Protein AF-A0A3B8Z163-F1 (afdb_monomer_lite)

pLDDT: mean 93.39, std 8.62, range [56.31, 98.62]

Structure (mmCIF, N/CA/C/O backbone):
data_AF-A0A3B8Z163-F1
#
_entry.id   AF-A0A3B8Z163-F1
#
loop_
_atom_site.group_PDB
_atom_site.id
_atom_site.type_symbol
_atom_site.label_atom_id
_atom_site.label_alt_id
_atom_site.label_comp_id
_atom_site.label_asym_id
_atom_site.label_entity_id
_atom_site.label_seq_id
_atom_site.pdbx_PDB_ins_code
_atom_site.Cartn_x
_atom_site.Cartn_y
_atom_site.Cartn_z
_atom_site.occupancy
_atom_site.B_iso_or_equiv
_atom_site.auth_seq_id
_atom_site.auth_comp_id
_atom_site.auth_asym_id
_atom_site.auth_atom_id
_atom_site.pdbx_PDB_model_num
ATOM 1 N N . GLU A 1 1 ? -3.547 1.585 11.833 1.00 95.75 1 GLU A N 1
ATOM 2 C CA . GLU A 1 1 ? -4.545 0.827 11.037 1.00 95.75 1 GLU A CA 1
ATOM 3 C C . GLU A 1 1 ? -4.327 0.984 9.535 1.00 95.75 1 GLU A C 1
ATOM 5 O O . GLU A 1 1 ? -4.008 -0.002 8.886 1.00 95.75 1 GLU A O 1
ATOM 10 N N . ARG A 1 2 ? -4.403 2.203 8.983 1.00 98.25 2 ARG A N 1
ATOM 11 C CA . ARG A 1 2 ? -4.258 2.442 7.533 1.00 98.25 2 ARG A CA 1
ATOM 12 C C . ARG A 1 2 ? -2.929 1.975 6.928 1.00 98.25 2 ARG A C 1
ATOM 14 O O . ARG A 1 2 ? -2.951 1.387 5.859 1.00 98.25 2 ARG A O 1
ATOM 21 N N . GLU A 1 3 ? -1.803 2.148 7.618 1.00 98.38 3 GLU A N 1
ATOM 22 C CA . GLU A 1 3 ? -0.503 1.617 7.167 1.00 98.38 3 GLU A CA 1
ATOM 23 C C . GLU A 1 3 ? -0.507 0.082 7.067 1.00 98.38 3 GLU A C 1
ATOM 25 O O . GLU A 1 3 ? -0.106 -0.478 6.052 1.00 98.38 3 GLU A O 1
ATOM 30 N N . CYS A 1 4 ? -1.034 -0.612 8.082 1.00 98.50 4 CYS A N 1
ATOM 31 C CA . CYS A 1 4 ? -1.166 -2.072 8.059 1.00 98.50 4 CYS A CA 1
ATOM 32 C C . CYS A 1 4 ? -2.146 -2.542 6.973 1.00 98.50 4 CYS A C 1
ATOM 34 O O . CYS A 1 4 ? -1.943 -3.592 6.366 1.00 98.50 4 CYS A O 1
ATOM 36 N N . PHE A 1 5 ? -3.209 -1.783 6.713 1.00 98.44 5 PHE A N 1
ATOM 37 C CA . PHE A 1 5 ? -4.090 -2.042 5.577 1.00 98.44 5 PHE A CA 1
ATOM 38 C C . PHE A 1 5 ? -3.342 -1.896 4.249 1.00 98.44 5 PHE A C 1
ATOM 40 O O . PHE A 1 5 ? -3.419 -2.779 3.401 1.00 98.44 5 PHE A O 1
ATOM 47 N N . ASP A 1 6 ? -2.570 -0.827 4.094 1.00 98.62 6 ASP A N 1
ATOM 48 C CA . ASP A 1 6 ? -1.874 -0.509 2.854 1.00 98.62 6 ASP A CA 1
ATOM 49 C C . ASP A 1 6 ? -0.736 -1.497 2.547 1.00 98.62 6 ASP A C 1
ATOM 51 O O . ASP A 1 6 ? -0.678 -2.094 1.470 1.00 98.62 6 ASP A O 1
ATOM 55 N N . LEU A 1 7 ? 0.130 -1.751 3.528 1.00 98.50 7 LEU A N 1
ATOM 56 C CA . LEU A 1 7 ? 1.362 -2.513 3.335 1.00 98.50 7 LEU A CA 1
ATOM 57 C C . LEU A 1 7 ? 1.230 -4.013 3.614 1.00 98.50 7 LEU A C 1
ATOM 59 O O . LEU A 1 7 ? 2.007 -4.794 3.067 1.00 98.50 7 LEU A O 1
ATOM 63 N N . LEU A 1 8 ? 0.269 -4.427 4.450 1.00 98.31 8 LEU A N 1
ATOM 64 C CA . LEU A 1 8 ? 0.065 -5.828 4.859 1.00 98.31 8 LEU A CA 1
ATOM 65 C C . LEU A 1 8 ? -1.325 -6.375 4.483 1.00 98.31 8 LEU A C 1
ATOM 67 O O . LEU A 1 8 ? -1.557 -7.584 4.568 1.00 98.31 8 LEU A O 1
ATOM 71 N N . GLY A 1 9 ? -2.266 -5.530 4.056 1.00 97.81 9 GLY A N 1
ATOM 72 C CA . GLY A 1 9 ? -3.625 -5.94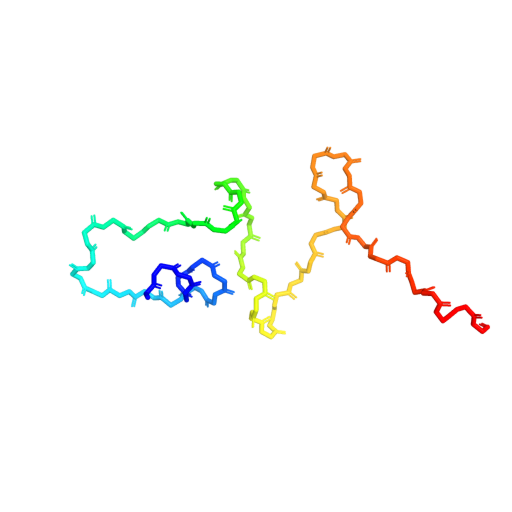8 3.702 1.00 97.81 9 GLY A CA 1
ATOM 73 C C . GLY A 1 9 ? -4.495 -6.337 4.896 1.00 97.81 9 GLY A C 1
ATOM 74 O O . GLY A 1 9 ? -5.445 -7.104 4.732 1.00 97.81 9 GLY A O 1
ATOM 75 N N . VAL A 1 10 ? -4.170 -5.863 6.103 1.00 98.31 10 VAL A N 1
ATOM 76 C CA . VAL A 1 10 ? -4.978 -6.111 7.309 1.00 98.31 10 VAL A CA 1
ATOM 77 C C . VAL A 1 10 ? -6.230 -5.231 7.274 1.00 98.31 10 VAL A C 1
ATOM 79 O O . VAL A 1 10 ? -6.133 -4.013 7.149 1.00 98.31 10 VAL A O 1
ATOM 82 N N . ARG A 1 11 ? -7.420 -5.833 7.394 1.00 97.75 11 ARG A N 1
ATOM 83 C CA . ARG A 1 11 ? -8.699 -5.105 7.427 1.00 97.75 11 ARG A CA 1
ATOM 84 C C . ARG A 1 11 ? -9.127 -4.832 8.868 1.00 97.75 11 ARG A C 1
ATOM 86 O O . ARG A 1 11 ? -9.125 -5.744 9.688 1.00 97.75 11 ARG A O 1
ATOM 93 N N . PHE A 1 12 ? -9.537 -3.596 9.143 1.00 98.00 12 PHE A N 1
ATOM 94 C CA . PHE A 1 12 ? -9.994 -3.146 10.459 1.00 98.00 12 PHE A CA 1
ATOM 95 C C . PHE A 1 12 ? -11.488 -2.819 10.397 1.00 98.00 12 PHE A C 1
ATOM 97 O O . PHE A 1 12 ? -11.917 -1.986 9.598 1.00 98.00 12 PHE A O 1
ATOM 104 N N . VAL A 1 13 ? -12.294 -3.507 11.207 1.00 97.94 13 VAL A N 1
ATOM 105 C CA . VAL A 1 13 ? -13.746 -3.289 11.273 1.00 97.94 13 VAL A CA 1
ATOM 106 C C . VAL A 1 13 ? -14.029 -1.957 11.969 1.00 97.94 13 VAL A C 1
ATOM 108 O O . VAL A 1 13 ? -13.474 -1.687 13.027 1.00 97.94 13 VAL A O 1
ATOM 111 N N . GLY A 1 14 ? -14.908 -1.136 11.387 1.00 97.44 14 GLY A N 1
ATOM 112 C CA . GLY A 1 14 ? -15.337 0.139 11.975 1.00 97.44 14 GLY A CA 1
ATOM 113 C C . GLY A 1 14 ? -14.425 1.338 11.692 1.00 97.44 14 GLY A C 1
ATOM 114 O O . GLY A 1 14 ? -14.752 2.445 12.111 1.00 97.44 14 GLY A O 1
ATOM 115 N N . HIS A 1 15 ? -13.321 1.162 10.956 1.00 97.75 15 HIS A N 1
ATOM 116 C CA . HIS A 1 15 ? -12.463 2.285 10.577 1.00 97.75 15 HIS A CA 1
ATOM 117 C C . HIS A 1 15 ? -13.147 3.159 9.498 1.00 97.75 15 HIS A C 1
ATOM 119 O O . HIS A 1 15 ? -13.477 2.643 8.427 1.00 97.75 15 HIS A O 1
ATOM 125 N N . PRO A 1 16 ? -13.331 4.478 9.721 1.00 97.75 16 PRO A N 1
ATOM 126 C CA . PRO A 1 16 ? -14.172 5.328 8.868 1.00 97.75 16 PRO A CA 1
ATOM 127 C C . PRO A 1 16 ? -13.562 5.676 7.498 1.00 97.75 16 PRO A C 1
ATOM 129 O O . PRO A 1 16 ? -14.303 5.967 6.567 1.00 97.75 16 PRO A O 1
ATOM 132 N N . ASP A 1 17 ? -12.232 5.645 7.357 1.00 97.44 17 ASP A N 1
ATOM 133 C CA . ASP A 1 17 ? -11.518 5.971 6.103 1.00 97.44 17 ASP A CA 1
ATOM 134 C C . ASP A 1 17 ? -10.397 4.957 5.818 1.00 97.44 17 ASP A C 1
ATOM 136 O O . ASP A 1 17 ? -9.202 5.265 5.877 1.00 97.44 17 ASP A O 1
ATOM 140 N N . LEU A 1 18 ? -10.766 3.684 5.635 1.00 97.31 18 LEU A N 1
ATOM 141 C CA . LEU A 1 18 ? -9.791 2.612 5.414 1.00 97.31 18 LEU A CA 1
ATOM 142 C C . LEU A 1 18 ? -9.332 2.565 3.948 1.00 97.31 18 LEU A C 1
ATOM 144 O O . LEU A 1 18 ? -9.701 1.673 3.187 1.00 97.31 18 LEU A O 1
ATOM 148 N N . ARG A 1 19 ? -8.511 3.545 3.571 1.00 96.62 19 ARG A N 1
ATOM 149 C CA . ARG A 1 19 ? -7.831 3.637 2.272 1.00 96.62 19 ARG A CA 1
ATOM 150 C C . ARG A 1 19 ? -6.311 3.669 2.435 1.00 96.62 19 ARG A C 1
ATOM 152 O O . ARG A 1 19 ? -5.808 3.968 3.526 1.00 96.62 19 ARG A O 1
ATOM 159 N N . ARG A 1 20 ? -5.604 3.398 1.334 1.00 97.94 20 ARG A N 1
ATOM 160 C CA . ARG A 1 20 ? -4.138 3.488 1.235 1.00 97.94 20 ARG A CA 1
ATOM 161 C C . ARG A 1 20 ? -3.640 4.887 1.628 1.00 97.94 20 ARG A C 1
ATOM 163 O O . ARG A 1 20 ? -4.384 5.868 1.534 1.00 97.94 20 ARG A O 1
ATOM 170 N N . ILE A 1 21 ? -2.409 4.962 2.126 1.00 97.75 21 ILE A N 1
ATOM 171 C CA . ILE A 1 21 ? -1.764 6.220 2.552 1.00 97.75 21 ILE A CA 1
ATOM 172 C C . ILE A 1 21 ? -0.317 6.365 2.089 1.00 97.75 21 ILE A C 1
ATOM 174 O O . ILE A 1 21 ? 0.173 7.486 2.024 1.00 97.75 21 ILE A O 1
ATOM 178 N N . LEU A 1 22 ? 0.360 5.258 1.801 1.00 98.00 22 LEU A N 1
ATOM 179 C CA . LEU A 1 22 ? 1.752 5.198 1.375 1.00 98.00 22 LEU A CA 1
ATOM 180 C C . LEU A 1 22 ? 1.862 4.740 -0.076 1.00 98.00 22 LEU A C 1
ATOM 182 O O . LEU A 1 22 ? 2.653 5.301 -0.828 1.00 98.00 22 LEU A O 1
ATOM 186 N N . MET A 1 23 ? 1.075 3.736 -0.470 1.00 97.12 23 MET A N 1
ATOM 187 C CA . MET A 1 23 ? 1.104 3.236 -1.839 1.00 97.12 23 MET A CA 1
ATOM 188 C C . MET A 1 23 ? 0.160 4.035 -2.742 1.00 97.12 23 MET A C 1
ATOM 190 O O . MET A 1 23 ? -0.912 4.455 -2.287 1.00 97.12 23 MET A O 1
ATOM 194 N N . PRO A 1 24 ? 0.517 4.198 -4.027 1.00 96.50 24 PRO A N 1
ATOM 195 C CA . PRO A 1 24 ? -0.391 4.717 -5.041 1.00 96.50 24 PRO A CA 1
ATOM 196 C C . PRO A 1 24 ? -1.724 3.959 -5.080 1.00 96.50 24 PRO A C 1
ATOM 198 O O . PRO A 1 24 ? -1.794 2.769 -4.759 1.00 96.50 24 PRO A O 1
ATOM 201 N N . GLU A 1 25 ? -2.795 4.648 -5.475 1.00 95.00 25 GLU A N 1
ATOM 202 C CA . GLU A 1 25 ? -4.148 4.074 -5.502 1.00 95.00 25 GLU A CA 1
ATOM 203 C C . GLU A 1 25 ? -4.276 2.905 -6.489 1.00 95.00 25 GLU A C 1
ATOM 205 O O . GLU A 1 25 ? -5.027 1.963 -6.240 1.00 95.00 25 GLU A O 1
ATOM 210 N N . ASP A 1 26 ? -3.502 2.944 -7.571 1.00 95.25 26 ASP A N 1
ATOM 211 C CA . ASP A 1 26 ? -3.413 1.927 -8.615 1.00 95.25 26 ASP A CA 1
ATOM 212 C C . ASP A 1 26 ? -2.395 0.816 -8.303 1.00 95.25 26 ASP A C 1
ATOM 214 O O . ASP A 1 26 ? -2.263 -0.137 -9.074 1.00 95.25 26 ASP A O 1
ATOM 218 N N . TRP A 1 27 ? -1.700 0.878 -7.160 1.00 95.81 27 TRP A N 1
ATOM 219 C CA . TRP A 1 27 ? -0.761 -0.169 -6.772 1.00 95.81 27 TRP A CA 1
ATOM 220 C C . TRP A 1 27 ? -1.474 -1.481 -6.427 1.00 95.81 27 TRP A C 1
ATOM 222 O O . TRP A 1 27 ? -2.377 -1.547 -5.577 1.00 95.81 27 TRP A O 1
ATOM 232 N N . VAL A 1 28 ? -1.001 -2.570 -7.031 1.00 95.69 28 VAL A N 1
ATOM 233 C CA . VAL A 1 28 ? -1.539 -3.917 -6.824 1.00 95.69 28 VAL A CA 1
ATOM 234 C C . VAL A 1 28 ? -0.735 -4.645 -5.746 1.00 95.69 28 VAL A C 1
ATOM 236 O O . VAL A 1 28 ? 0.485 -4.747 -5.811 1.00 95.69 28 VAL A O 1
ATOM 239 N N . GLY A 1 29 ? -1.432 -5.188 -4.744 1.00 96.31 29 GLY A N 1
ATOM 240 C CA . GLY A 1 29 ? -0.825 -5.976 -3.666 1.00 96.31 29 GLY A CA 1
ATOM 241 C C . GLY A 1 29 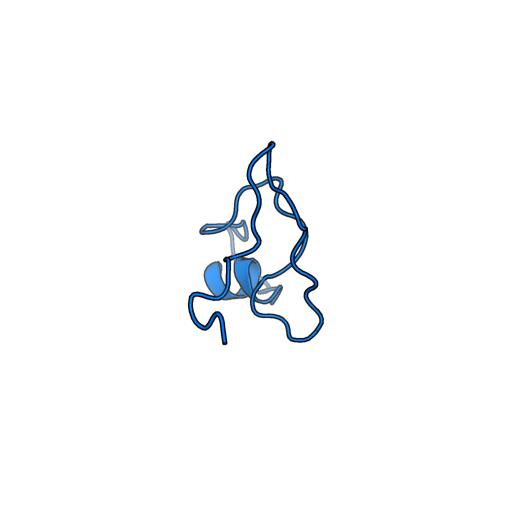? -0.398 -5.170 -2.432 1.00 96.31 29 GLY A C 1
ATOM 242 O O . GLY A 1 29 ? -0.829 -4.031 -2.223 1.00 96.31 29 GLY A O 1
ATOM 243 N N . HIS A 1 30 ? 0.403 -5.817 -1.580 1.00 97.88 30 HIS A N 1
ATOM 244 C CA . HIS A 1 30 ? 0.778 -5.367 -0.235 1.00 97.88 30 HIS A CA 1
ATOM 245 C C . HIS A 1 30 ? 2.269 -5.668 0.016 1.00 97.88 30 HIS A C 1
ATOM 247 O O . HIS A 1 30 ? 2.595 -6.810 0.354 1.00 97.88 30 HIS A O 1
ATOM 253 N N . PRO A 1 31 ? 3.173 -4.684 -0.160 1.00 97.19 31 PRO A N 1
ATOM 254 C CA . PRO A 1 31 ? 4.617 -4.923 -0.266 1.00 97.19 31 PRO A CA 1
ATOM 255 C C . PRO A 1 31 ? 5.291 -5.638 0.909 1.00 97.19 31 PRO A C 1
ATOM 257 O O . PRO A 1 31 ? 6.336 -6.254 0.731 1.00 97.19 31 PRO A O 1
ATOM 260 N N . LEU A 1 32 ? 4.720 -5.575 2.116 1.00 97.69 32 LEU A N 1
ATOM 261 C CA . LEU A 1 32 ? 5.306 -6.217 3.297 1.00 97.69 32 LEU A CA 1
ATOM 262 C C . LEU A 1 32 ? 4.811 -7.651 3.528 1.00 97.69 32 LEU A C 1
ATOM 264 O O . LEU A 1 32 ? 5.197 -8.283 4.517 1.00 97.69 32 LEU A O 1
ATOM 268 N N . ARG A 1 33 ? 3.971 -8.198 2.642 1.00 98.00 33 ARG A N 1
A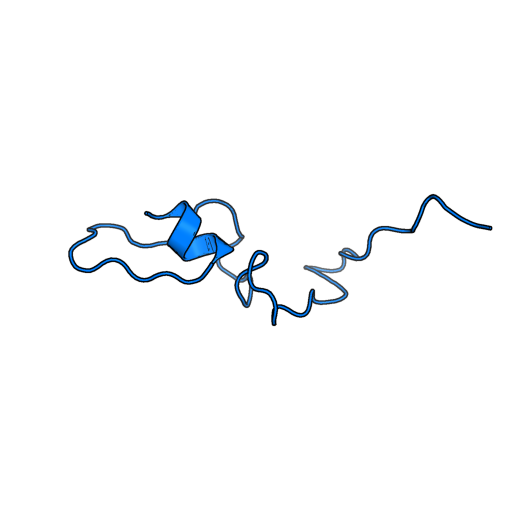TOM 269 C CA . ARG A 1 33 ? 3.609 -9.615 2.703 1.00 98.00 33 ARG A CA 1
ATOM 270 C C . ARG A 1 33 ? 4.736 -10.505 2.190 1.00 98.00 33 ARG A C 1
ATOM 272 O O . ARG A 1 33 ? 5.491 -10.141 1.299 1.00 98.00 33 ARG A O 1
ATOM 279 N N . LYS A 1 34 ? 4.830 -11.712 2.749 1.00 96.94 34 LYS A N 1
ATOM 280 C CA . LYS A 1 34 ? 5.864 -12.691 2.376 1.00 96.94 34 LYS A CA 1
ATOM 281 C C . LYS A 1 34 ? 5.648 -13.316 0.999 1.00 96.94 34 LYS A C 1
ATOM 283 O O . LYS A 1 34 ? 6.609 -13.778 0.402 1.00 96.94 34 LYS A O 1
ATOM 288 N N . ASP A 1 35 ? 4.408 -13.339 0.530 1.00 97.00 35 ASP A N 1
ATOM 289 C CA . ASP A 1 35 ? 3.992 -13.836 -0.781 1.00 97.00 35 ASP A CA 1
ATOM 290 C C . ASP A 1 35 ? 3.883 -12.717 -1.830 1.00 97.00 35 ASP A C 1
ATOM 292 O O . ASP A 1 35 ? 3.444 -12.965 -2.952 1.00 97.00 35 ASP A O 1
ATOM 296 N N . PHE A 1 36 ? 4.264 -11.483 -1.483 1.00 96.62 36 PHE A N 1
ATOM 297 C CA . PHE A 1 36 ? 4.255 -10.383 -2.433 1.00 96.62 36 PHE A CA 1
ATOM 298 C C . PHE A 1 36 ? 5.350 -10.575 -3.482 1.00 96.62 36 PHE A C 1
ATOM 300 O O . PHE A 1 36 ? 6.529 -10.718 -3.156 1.00 96.62 36 PHE A O 1
ATOM 307 N N . VAL A 1 37 ? 4.943 -10.540 -4.748 1.00 94.81 37 VAL A N 1
ATOM 308 C CA . VAL A 1 37 ? 5.849 -10.495 -5.892 1.00 94.81 37 VAL A CA 1
ATOM 309 C C . VAL A 1 37 ? 5.885 -9.055 -6.377 1.00 94.81 37 VAL A C 1
ATOM 311 O O . VAL A 1 37 ? 4.868 -8.529 -6.831 1.00 94.81 37 VAL A O 1
ATOM 314 N N . GLU A 1 38 ? 7.044 -8.415 -6.242 1.00 92.31 38 GLU A N 1
ATOM 315 C CA . GLU A 1 38 ? 7.252 -7.059 -6.742 1.00 92.31 38 GLU A CA 1
ATOM 316 C C . GLU A 1 38 ? 7.103 -7.048 -8.276 1.00 92.31 38 GLU A C 1
ATOM 318 O O . GLU A 1 38 ? 7.743 -7.862 -8.947 1.00 92.31 38 GLU A O 1
ATOM 323 N N . PRO A 1 39 ? 6.245 -6.180 -8.847 1.00 92.94 39 PRO A N 1
ATOM 324 C CA . PRO A 1 39 ? 6.153 -6.030 -10.295 1.00 92.94 39 PRO A CA 1
ATOM 325 C C . PRO A 1 39 ? 7.452 -5.426 -10.814 1.00 92.94 39 PRO A C 1
ATOM 327 O O . PRO A 1 39 ? 7.973 -4.535 -10.165 1.00 92.94 39 PRO A O 1
ATOM 330 N N . ASP A 1 40 ? 7.946 -5.839 -11.981 1.00 93.75 40 ASP A N 1
ATOM 331 C CA . ASP A 1 40 ? 9.231 -5.357 -12.521 1.00 93.75 40 ASP A CA 1
ATOM 332 C C . ASP A 1 40 ? 9.2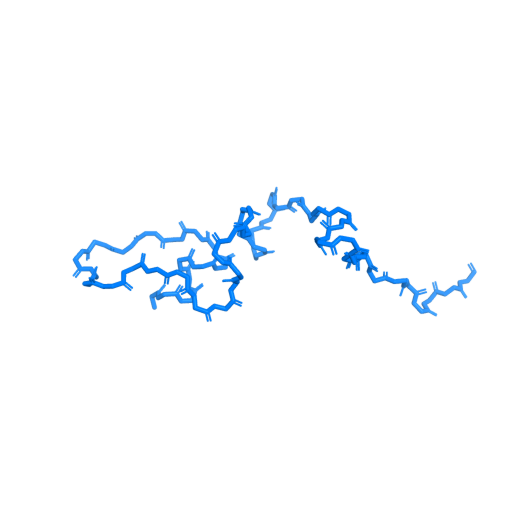49 -3.857 -12.861 1.00 93.75 40 ASP A C 1
ATOM 334 O O . ASP A 1 40 ? 10.312 -3.234 -12.898 1.00 93.75 40 ASP A O 1
ATOM 338 N N . GLU A 1 41 ? 8.076 -3.274 -13.104 1.00 94.81 41 GLU A N 1
ATOM 339 C CA . GLU A 1 41 ? 7.906 -1.895 -13.547 1.00 94.81 41 GLU A CA 1
ATOM 340 C C . GLU A 1 41 ? 6.661 -1.260 -12.914 1.00 94.81 41 GLU A C 1
ATOM 342 O O . GLU A 1 41 ? 5.646 -1.921 -12.684 1.00 94.81 41 GLU A O 1
ATOM 347 N N . TYR A 1 42 ? 6.734 0.047 -12.680 1.00 94.25 42 TYR A N 1
ATOM 348 C CA . TYR A 1 42 ? 5.620 0.911 -12.324 1.00 94.25 42 TYR A CA 1
ATOM 349 C C . TYR A 1 42 ? 5.661 2.171 -13.204 1.00 94.25 42 TYR A C 1
ATOM 351 O O . TYR A 1 42 ? 6.609 2.948 -13.127 1.00 94.25 42 TYR A O 1
ATOM 359 N N . HIS A 1 43 ? 4.650 2.371 -14.062 1.00 95.56 43 HIS A N 1
ATOM 360 C CA . HIS A 1 43 ? 4.554 3.505 -15.008 1.00 95.56 43 HIS A CA 1
ATOM 361 C C . HIS A 1 43 ? 5.828 3.760 -15.835 1.00 95.56 43 HIS A C 1
ATOM 363 O O . HIS A 1 43 ? 6.312 4.890 -15.906 1.00 95.56 43 HIS A O 1
ATOM 369 N N . GLY A 1 44 ? 6.408 2.729 -16.455 1.00 94.31 44 GLY A N 1
ATOM 370 C CA . GLY A 1 44 ? 7.636 2.886 -17.246 1.00 94.31 44 GLY A CA 1
ATOM 371 C C . GLY A 1 44 ? 8.922 2.964 -16.419 1.00 94.31 44 GLY A C 1
ATOM 372 O O . GLY A 1 44 ? 10.004 3.098 -16.990 1.00 94.31 44 GLY A O 1
ATOM 373 N N . ILE A 1 45 ? 8.834 2.907 -15.087 1.00 92.56 45 ILE A N 1
ATOM 374 C CA . ILE A 1 45 ? 9.980 2.986 -14.179 1.00 92.56 45 ILE A CA 1
ATOM 375 C C . ILE A 1 45 ? 10.227 1.606 -13.572 1.00 92.56 45 ILE A C 1
ATOM 377 O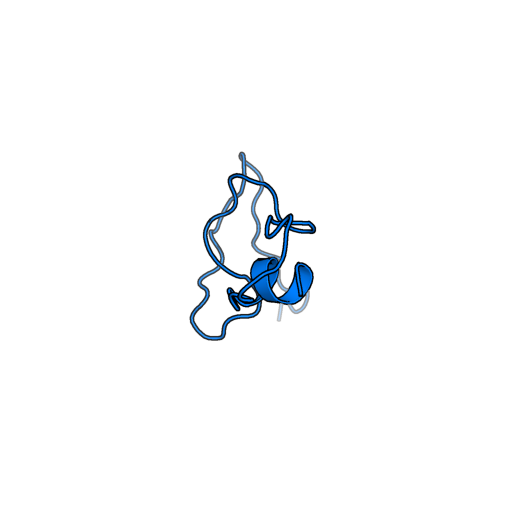 O . ILE A 1 45 ? 9.363 1.060 -12.888 1.00 92.56 45 ILE A O 1
ATOM 381 N N . SER A 1 46 ? 11.423 1.051 -13.787 1.00 93.12 46 SER A N 1
ATOM 382 C CA . SER A 1 46 ? 11.845 -0.203 -13.151 1.00 93.12 46 SER A CA 1
ATOM 383 C C . SER A 1 46 ? 11.780 -0.088 -11.625 1.00 93.12 46 SER A C 1
ATOM 385 O O . SER A 1 46 ? 12.365 0.827 -11.043 1.00 93.12 46 SER A O 1
ATOM 387 N N . THR A 1 47 ? 11.126 -1.047 -10.975 1.00 90.25 47 THR A N 1
ATOM 388 C CA . THR A 1 47 ? 11.093 -1.184 -9.504 1.00 90.25 47 THR A CA 1
ATOM 389 C C . THR A 1 47 ? 12.319 -1.929 -8.981 1.00 90.25 47 THR A C 1
ATOM 391 O O . THR A 1 47 ? 12.736 -1.734 -7.839 1.00 90.25 47 THR A O 1
ATOM 394 N N . ARG A 1 48 ? 12.935 -2.759 -9.836 1.00 87.94 48 ARG A N 1
ATOM 395 C CA . ARG A 1 48 ? 14.106 -3.549 -9.479 1.00 87.94 48 ARG A CA 1
ATOM 396 C C . ARG A 1 48 ? 15.244 -2.629 -9.079 1.00 87.94 48 ARG A C 1
ATOM 398 O O . ARG A 1 48 ? 15.703 -1.791 -9.857 1.00 87.94 48 ARG A O 1
ATOM 405 N N . ARG A 1 49 ? 15.762 -2.851 -7.876 1.00 83.12 49 ARG A N 1
ATOM 406 C CA . ARG A 1 49 ? 17.002 -2.230 -7.429 1.00 83.12 49 ARG A CA 1
ATOM 407 C C . ARG A 1 49 ? 18.172 -3.049 -7.954 1.00 83.12 49 ARG A C 1
ATOM 409 O O . ARG A 1 49 ? 18.297 -4.226 -7.620 1.00 83.12 49 ARG A O 1
ATOM 416 N N . GLU A 1 50 ? 19.049 -2.434 -8.744 1.00 80.56 50 GLU A N 1
ATOM 417 C CA . GLU A 1 50 ? 20.312 -3.088 -9.082 1.00 80.56 50 GLU A CA 1
ATOM 418 C C . GLU A 1 50 ? 21.075 -3.406 -7.792 1.00 80.56 50 GLU A C 1
ATOM 420 O O . GLU A 1 50 ? 21.288 -2.537 -6.939 1.00 80.56 50 GLU A O 1
ATOM 425 N N . SER A 1 51 ? 21.489 -4.666 -7.648 1.00 78.50 51 SER A N 1
ATOM 426 C CA . SER A 1 51 ? 22.428 -5.036 -6.598 1.00 78.50 51 SER A CA 1
ATOM 427 C C . SER A 1 51 ? 23.721 -4.261 -6.824 1.00 78.50 51 SER A C 1
ATOM 429 O O . SER A 1 51 ? 24.389 -4.426 -7.845 1.00 78.50 51 SER A O 1
ATOM 431 N N . LEU A 1 52 ? 24.084 -3.425 -5.852 1.00 76.75 52 LEU A N 1
ATOM 432 C CA . LEU A 1 52 ? 25.394 -2.776 -5.824 1.00 76.75 52 LEU A CA 1
ATOM 433 C C . LEU A 1 52 ? 26.511 -3.774 -5.493 1.00 76.75 52 LEU A C 1
ATOM 435 O O . LEU A 1 52 ? 27.680 -3.496 -5.741 1.00 76.75 52 LEU A O 1
ATOM 439 N N . LEU A 1 53 ? 26.153 -4.953 -4.976 1.00 78.19 53 LEU A N 1
ATOM 440 C CA . LEU A 1 53 ? 27.053 -6.090 -4.845 1.00 78.19 53 LEU A CA 1
ATOM 441 C C . LEU A 1 53 ? 27.122 -6.782 -6.213 1.00 78.19 53 LEU A C 1
ATOM 443 O O . LEU A 1 53 ? 26.502 -7.822 -6.427 1.00 78.19 53 LEU A O 1
ATOM 447 N N . LYS A 1 54 ? 27.812 -6.145 -7.164 1.00 60.94 54 LYS A N 1
ATOM 448 C CA . LYS A 1 54 ? 28.315 -6.805 -8.372 1.00 60.94 54 LYS A CA 1
ATOM 449 C C . LYS A 1 54 ? 29.636 -7.472 -7.970 1.00 60.94 54 LYS A C 1
ATOM 451 O O . LYS A 1 54 ? 30.638 -6.776 -7.828 1.00 60.94 54 LYS A O 1
ATOM 456 N N . LEU A 1 55 ? 29.601 -8.776 -7.693 1.00 56.31 55 LEU A N 1
ATOM 457 C CA . LEU A 1 55 ? 30.783 -9.646 -7.721 1.00 56.31 55 LEU A CA 1
ATOM 458 C C . LEU A 1 55 ? 30.803 -10.365 -9.067 1.00 56.31 55 LEU A C 1
ATOM 460 O O . LEU A 1 55 ? 29.718 -10.845 -9.468 1.00 56.31 55 LEU A O 1
#

Radius of gyration: 14.21 Å; chains: 1; bounding box: 46×20×29 Å

Sequence (55 aa):
ERECFDLLGVRFVGHPDLRRILMP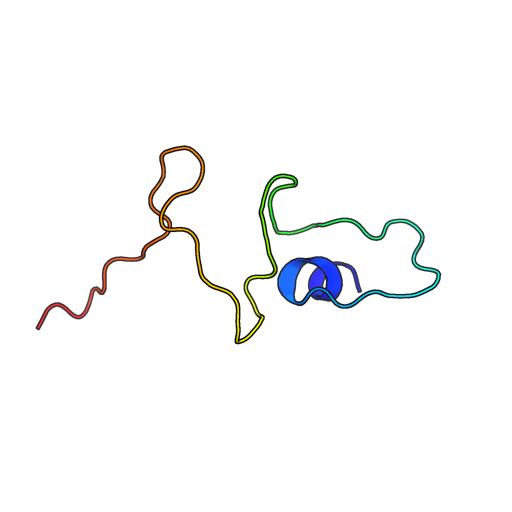EDWVGHPLRKDFVEPDEYHGISTRRESLLKL

Foldseek 3Di:
DLLCCAAVVDDDPPDPDNYHDPDDNPDPDHNPDPPDDDDQDDPNHGPDDPPPPPD

Secondary structure (DSSP, 8-state):
-HHHHHHH----TT-TT---SSS-TT--S-TTSTT----SEETTEE-PPPPS---